Protein AF-A0A369L4H7-F1 (afdb_monomer_lite)

Foldseek 3Di:
DDPVVVVVVVVVVVVVVVVVVVVVPPPPPPPPPDDDDDDPDDPVQFPAFDADPVRDTQWTWGQDPNDIDTDGDDPDPPPPPDDDPDPPVVDPPDDPVNVVVVVVVVVVVVVVVVVVVVVVVVVVVVVVVVPPCVVVVD

pLDDT: mean 77.12, std 17.28, range [43.16, 96.81]

Secondary structure (DSSP, 8-state):
--HHHHHHHHHHHHHHHHHHHHHTT----TTSSPPP------GGGEEEEEE-TTS-EEEEEEEETTEEEEEEPP--S--TTS-------S--S--HHHHHHHHHHHHHHHHHHHHHHHHHHHHHHHHHHHT-GGGT--

Structure (mmCIF, N/CA/C/O backbone):
data_AF-A0A369L4H7-F1
#
_entry.id   AF-A0A369L4H7-F1
#
loop_
_atom_site.group_PDB
_atom_site.id
_atom_site.type_symbol
_atom_site.label_atom_id
_atom_site.label_alt_id
_atom_site.label_comp_id
_atom_site.label_asym_id
_atom_site.label_entity_id
_atom_site.label_seq_id
_atom_site.pdbx_PDB_ins_code
_atom_site.Cartn_x
_atom_site.Cartn_y
_atom_site.Cartn_z
_atom_site.occupancy
_atom_site.B_iso_or_equiv
_atom_site.auth_seq_id
_atom_site.auth_comp_id
_atom_site.auth_asym_id
_atom_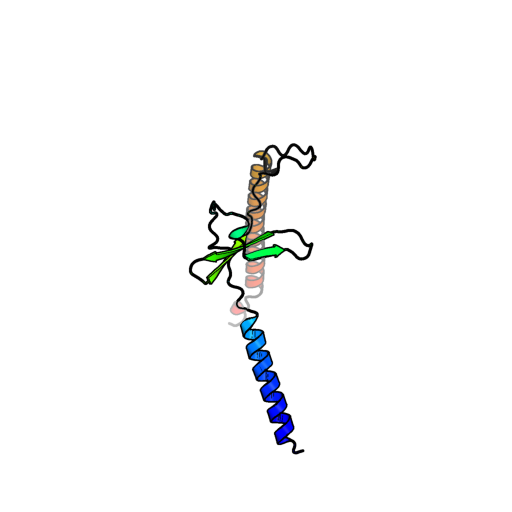site.auth_atom_id
_atom_site.pdbx_PDB_model_num
ATOM 1 N N . MET A 1 1 ? -37.873 -23.967 -42.109 1.00 53.59 1 MET A N 1
ATOM 2 C CA . MET A 1 1 ? -36.858 -23.912 -41.047 1.00 53.59 1 MET A CA 1
ATOM 3 C C . MET A 1 1 ? -37.640 -23.964 -39.758 1.00 53.59 1 MET A C 1
ATOM 5 O O . MET A 1 1 ? -38.554 -23.160 -39.612 1.00 53.59 1 MET A O 1
ATOM 9 N N . SER A 1 2 ? -37.451 -25.023 -38.981 1.00 61.47 2 SER A N 1
ATOM 10 C CA . SER A 1 2 ? -38.263 -25.303 -37.792 1.00 61.47 2 SER A CA 1
ATOM 11 C C . SER A 1 2 ? -37.691 -24.547 -36.598 1.00 61.47 2 SER A C 1
ATOM 13 O O . SER A 1 2 ? -36.475 -24.412 -36.511 1.00 61.47 2 SER A O 1
ATOM 15 N N . ASP A 1 3 ? -38.540 -24.107 -35.668 1.00 65.50 3 ASP A N 1
ATOM 16 C CA . ASP A 1 3 ? -38.125 -23.351 -34.471 1.00 65.50 3 ASP A CA 1
ATOM 17 C C . ASP A 1 3 ? -37.049 -24.085 -33.638 1.00 65.50 3 ASP A C 1
ATOM 19 O O . ASP A 1 3 ? -36.221 -23.454 -32.995 1.00 65.50 3 ASP A O 1
ATOM 23 N N . GLN A 1 4 ? -36.995 -25.417 -33.733 1.00 60.59 4 GLN A N 1
ATOM 24 C CA . GLN A 1 4 ? -35.967 -26.275 -33.132 1.00 60.59 4 GLN A CA 1
ATOM 25 C C . GLN A 1 4 ? -34.538 -25.963 -33.623 1.00 60.59 4 GLN A C 1
ATOM 27 O O . GLN A 1 4 ? -33.596 -25.983 -32.842 1.00 60.59 4 GLN A O 1
ATOM 32 N N . GLU A 1 5 ? -34.379 -25.651 -34.911 1.00 60.66 5 GLU A N 1
ATOM 33 C CA . GLU A 1 5 ? -33.074 -25.436 -35.556 1.00 60.66 5 GLU A CA 1
ATOM 34 C C . GLU A 1 5 ? -32.483 -24.064 -35.182 1.00 60.66 5 GLU A C 1
ATOM 36 O O . GLU A 1 5 ? -31.269 -23.885 -35.150 1.00 60.66 5 GLU A O 1
ATOM 41 N N . ALA A 1 6 ? -33.348 -23.094 -34.864 1.00 63.59 6 ALA A N 1
ATOM 42 C CA . ALA A 1 6 ? -32.937 -21.778 -34.381 1.00 63.59 6 ALA A CA 1
ATOM 43 C C . ALA A 1 6 ? -32.435 -21.839 -32.929 1.00 63.59 6 ALA A C 1
ATOM 45 O O . ALA A 1 6 ? -31.434 -21.210 -32.604 1.00 63.59 6 ALA A O 1
ATOM 46 N N . LEU A 1 7 ? -33.084 -22.648 -32.087 1.00 59.56 7 LEU A N 1
ATOM 47 C CA . LEU A 1 7 ? -32.709 -22.818 -30.681 1.00 59.56 7 LEU A CA 1
ATOM 48 C C . LEU A 1 7 ? -31.363 -23.544 -30.531 1.00 59.56 7 LEU A C 1
ATOM 50 O O . LEU A 1 7 ? -30.530 -23.132 -29.730 1.00 59.56 7 LEU A O 1
ATOM 54 N N . GLU A 1 8 ? -31.110 -24.568 -31.352 1.00 66.19 8 GLU A N 1
ATOM 55 C CA . GLU A 1 8 ? -29.824 -25.285 -31.365 1.00 66.19 8 GLU A CA 1
ATOM 56 C C . GLU A 1 8 ? -28.660 -24.406 -31.855 1.00 66.19 8 GLU A C 1
ATOM 58 O O . GLU A 1 8 ? -27.513 -24.610 -31.453 1.00 66.19 8 GLU A O 1
ATOM 63 N N . ALA A 1 9 ? -28.935 -23.421 -32.716 1.00 64.94 9 ALA A N 1
ATOM 64 C CA . ALA A 1 9 ? -27.935 -22.450 -33.146 1.00 64.94 9 ALA A CA 1
ATOM 65 C C . ALA A 1 9 ? -27.616 -21.434 -32.037 1.00 64.94 9 ALA A C 1
ATOM 67 O O . ALA A 1 9 ? -26.452 -21.092 -31.848 1.00 64.94 9 ALA 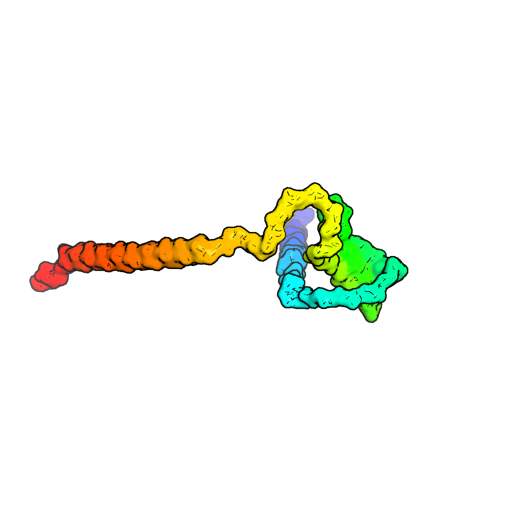A O 1
ATOM 68 N N . GLU A 1 10 ? -28.618 -20.979 -31.280 1.00 61.41 10 GLU A N 1
ATOM 69 C CA . GLU A 1 10 ? -28.412 -20.069 -30.145 1.00 61.41 10 GLU A CA 1
ATOM 70 C C . GLU A 1 10 ? -27.671 -20.744 -28.980 1.00 61.41 10 GLU A C 1
ATOM 72 O O . GLU A 1 10 ? -26.789 -20.127 -28.382 1.00 61.41 10 GLU A O 1
ATOM 77 N N . GLU A 1 11 ? -27.955 -22.020 -28.699 1.00 61.56 11 GLU A N 1
ATOM 78 C CA . GLU A 1 11 ? -27.263 -22.791 -27.656 1.00 61.56 11 GLU A CA 1
ATOM 79 C C . GLU A 1 11 ? -25.776 -22.990 -27.993 1.00 61.56 11 GLU A C 1
ATOM 81 O O . GLU A 1 11 ? -24.915 -22.715 -27.159 1.00 61.56 11 GLU A O 1
ATOM 86 N N . GLN A 1 12 ? -25.460 -23.328 -29.249 1.00 63.50 12 GLN A N 1
ATOM 87 C CA . GLN A 1 12 ? -24.073 -23.451 -29.721 1.00 63.50 12 GLN A CA 1
ATOM 88 C C . GLN A 1 12 ? -23.304 -22.125 -29.681 1.00 63.50 12 GLN A C 1
ATOM 90 O O . GLN A 1 12 ? -22.096 -22.117 -29.449 1.00 63.50 12 GLN A O 1
ATOM 95 N N . ILE A 1 13 ? -23.977 -20.994 -29.912 1.00 67.69 13 ILE A N 1
ATOM 96 C CA . ILE A 1 13 ? -23.352 -19.671 -29.790 1.00 67.69 13 ILE A CA 1
ATOM 97 C C . ILE A 1 13 ? -23.083 -19.361 -28.315 1.00 67.69 13 ILE A C 1
ATOM 99 O O . ILE A 1 13 ? -21.998 -18.892 -27.982 1.00 67.69 13 ILE A O 1
ATOM 103 N N . SER A 1 14 ? -24.034 -19.656 -27.426 1.00 60.66 14 SER A N 1
ATOM 104 C CA . SER A 1 14 ? -23.880 -19.399 -25.993 1.00 60.66 14 SER A CA 1
ATOM 105 C C . SER A 1 14 ? -22.795 -20.269 -25.347 1.00 60.66 14 SER A C 1
ATOM 107 O O . SER A 1 14 ? -22.082 -19.778 -24.476 1.00 60.66 14 SER A O 1
ATOM 109 N N . GLU A 1 15 ? -22.645 -21.526 -25.772 1.00 61.25 15 GLU A N 1
ATOM 110 C CA . GLU A 1 15 ? -21.587 -22.432 -25.300 1.00 61.25 15 GLU A CA 1
ATOM 111 C C . GLU A 1 15 ? -20.200 -21.960 -25.755 1.00 61.25 15 GLU A C 1
ATOM 113 O O . GLU A 1 15 ? -19.274 -21.879 -24.951 1.00 61.25 15 GLU A O 1
ATOM 118 N N . ARG A 1 16 ? -20.077 -21.526 -27.015 1.00 58.75 16 ARG A N 1
ATOM 119 C CA . ARG A 1 16 ? -18.814 -21.011 -27.563 1.00 58.75 16 ARG A CA 1
ATOM 120 C C . ARG A 1 16 ? -18.381 -19.697 -26.912 1.00 58.75 16 ARG A C 1
ATOM 122 O O . ARG A 1 16 ? -17.201 -19.505 -26.651 1.00 58.75 16 ARG A O 1
ATOM 129 N N . VAL A 1 17 ? -19.338 -18.814 -26.614 1.00 60.44 17 VAL A N 1
ATOM 130 C CA . VAL A 1 17 ? -19.084 -17.556 -25.891 1.00 60.44 17 VAL A CA 1
ATOM 131 C C . VAL A 1 17 ? -18.687 -17.824 -24.435 1.00 60.44 17 VAL A C 1
ATOM 133 O O . VAL A 1 17 ? -17.873 -17.089 -23.885 1.00 60.44 17 VAL A O 1
ATOM 136 N N . ALA A 1 18 ? -19.219 -18.880 -23.812 1.00 59.19 18 ALA A N 1
ATOM 137 C CA . ALA A 1 18 ? -18.830 -19.276 -22.462 1.00 59.19 18 ALA A CA 1
ATOM 138 C C . ALA A 1 18 ? -17.420 -19.898 -22.412 1.00 59.19 18 ALA A C 1
ATOM 140 O O . ALA A 1 18 ? -16.674 -19.591 -21.485 1.00 59.19 18 ALA A O 1
ATOM 141 N N . GLU A 1 19 ? -17.027 -20.707 -23.406 1.00 54.28 19 GLU A N 1
ATOM 142 C CA . GLU A 1 19 ? -15.646 -21.206 -23.525 1.00 54.28 19 GLU A CA 1
ATOM 143 C C . GLU A 1 19 ? -14.647 -20.068 -23.787 1.00 54.28 19 GLU A C 1
ATOM 145 O O . GLU A 1 19 ? -13.622 -19.989 -23.110 1.00 54.28 19 GLU A O 1
ATOM 150 N N . GLU A 1 20 ? -14.959 -19.142 -24.699 1.00 52.88 20 GLU A N 1
ATOM 151 C CA . GLU A 1 20 ? -14.083 -18.004 -25.021 1.00 52.88 20 GLU A CA 1
ATOM 152 C C . GLU A 1 20 ? -13.930 -17.042 -23.826 1.00 52.88 20 GLU A C 1
ATOM 154 O O . GLU A 1 20 ? -12.839 -16.546 -23.555 1.00 52.88 20 GLU A O 1
ATOM 159 N N . ALA A 1 21 ? -14.994 -16.851 -23.036 1.00 51.81 21 ALA A N 1
ATOM 160 C CA . ALA A 1 21 ? -14.936 -16.081 -21.793 1.00 51.81 21 ALA A CA 1
ATOM 161 C C . ALA A 1 21 ? -14.156 -16.797 -20.674 1.00 51.81 21 ALA A C 1
ATOM 163 O O . ALA A 1 21 ? -13.590 -16.127 -19.815 1.00 51.81 21 ALA A O 1
ATOM 164 N N . SER A 1 22 ? -14.101 -18.135 -20.681 1.00 50.25 22 SER A N 1
ATOM 165 C CA . SER A 1 22 ? -13.331 -18.912 -19.698 1.00 50.25 22 SER A CA 1
ATOM 166 C C . SER A 1 22 ? -11.826 -18.953 -19.982 1.00 50.25 22 SER A C 1
ATOM 168 O O . SER A 1 22 ? -11.049 -19.141 -19.055 1.00 50.25 22 SER A O 1
ATOM 170 N N . GLN A 1 23 ? -11.405 -18.726 -21.232 1.00 50.47 23 GLN A N 1
ATOM 171 C CA . GLN A 1 23 ? -9.986 -18.600 -21.601 1.00 50.47 23 GLN A CA 1
ATOM 172 C C . GLN A 1 23 ? -9.425 -17.186 -21.405 1.00 50.47 23 GLN A C 1
ATOM 174 O O . GLN A 1 23 ? -8.211 -17.012 -21.390 1.00 50.47 23 GLN A O 1
ATOM 179 N N . ALA A 1 24 ? -10.284 -16.177 -21.247 1.00 49.50 24 ALA A N 1
ATOM 180 C CA . ALA A 1 24 ? -9.859 -14.790 -21.064 1.00 49.50 24 ALA A CA 1
ATOM 181 C C . ALA A 1 24 ? -9.522 -14.421 -19.604 1.00 49.50 24 ALA A C 1
ATOM 183 O O . ALA A 1 24 ? -8.998 -13.335 -19.372 1.00 49.50 24 ALA A O 1
ATOM 184 N N . ASP A 1 25 ? -9.818 -15.297 -18.635 1.00 45.41 25 ASP A N 1
ATOM 185 C CA . ASP A 1 25 ? -9.638 -15.044 -17.191 1.00 45.41 25 ASP A CA 1
ATOM 186 C C . ASP A 1 25 ? -8.499 -15.870 -16.564 1.00 45.41 25 ASP A C 1
ATOM 188 O O . ASP A 1 25 ? -8.336 -15.908 -15.349 1.00 45.41 25 ASP A O 1
ATOM 192 N N . GLU A 1 26 ? -7.681 -16.523 -17.393 1.00 46.91 26 GLU A N 1
ATOM 193 C CA . GLU A 1 26 ? -6.450 -17.192 -16.965 1.00 46.91 26 GLU A CA 1
ATOM 194 C C . GLU A 1 26 ? -5.238 -16.497 -17.600 1.00 46.91 26 GLU A C 1
ATOM 196 O O . GLU A 1 26 ? -4.372 -17.116 -18.210 1.00 46.91 26 GLU A O 1
ATOM 201 N N . ALA A 1 27 ? -5.171 -15.168 -17.462 1.00 48.56 27 ALA A N 1
ATOM 202 C CA . ALA A 1 27 ? -3.861 -14.538 -17.401 1.00 48.56 27 ALA A CA 1
ATOM 203 C C . ALA A 1 27 ? -3.215 -15.087 -16.120 1.00 48.56 27 ALA A C 1
ATOM 205 O O . ALA A 1 27 ? -3.758 -14.839 -15.036 1.00 48.56 27 ALA A O 1
ATOM 206 N N . PRO A 1 28 ? -2.135 -15.888 -16.199 1.00 47.41 28 PRO A N 1
ATOM 207 C CA . PRO A 1 28 ? -1.444 -16.294 -14.990 1.00 47.41 28 PRO A CA 1
ATOM 208 C C . PRO A 1 28 ? -1.087 -15.012 -14.241 1.00 47.41 28 PRO A C 1
ATOM 210 O O . PRO A 1 28 ? -0.621 -14.048 -14.849 1.00 47.41 28 PRO A O 1
ATOM 213 N N . ALA A 1 29 ? -1.362 -14.975 -12.938 1.00 51.06 29 ALA A N 1
ATOM 214 C CA . ALA A 1 29 ? -0.839 -13.946 -12.053 1.00 51.06 29 ALA A CA 1
ATOM 215 C C . ALA A 1 29 ? 0.692 -14.096 -12.035 1.00 51.06 29 ALA A C 1
ATOM 217 O O . ALA A 1 29 ? 1.253 -14.752 -11.166 1.00 51.06 29 ALA A O 1
ATOM 218 N N . ALA A 1 30 ? 1.345 -13.585 -13.076 1.00 53.72 30 ALA A N 1
ATOM 219 C CA . ALA A 1 30 ? 2.746 -13.816 -13.389 1.00 53.72 30 ALA A CA 1
ATOM 220 C C . ALA A 1 30 ? 3.670 -12.821 -12.681 1.00 53.72 30 ALA A C 1
ATOM 222 O O . ALA A 1 30 ? 4.845 -12.772 -13.002 1.00 53.72 30 ALA A O 1
ATOM 223 N N . ASP A 1 31 ? 3.169 -12.030 -11.732 1.00 54.09 31 ASP A N 1
ATOM 224 C CA . ASP A 1 31 ? 3.982 -11.003 -11.074 1.00 54.09 31 ASP A CA 1
ATOM 225 C C . ASP A 1 31 ? 4.787 -11.540 -9.874 1.00 54.09 31 ASP A C 1
ATOM 227 O O . ASP A 1 31 ? 5.765 -10.913 -9.476 1.00 54.09 31 ASP A O 1
ATOM 231 N N . GLU A 1 32 ? 4.424 -12.689 -9.282 1.00 54.12 32 GLU A N 1
ATOM 232 C CA . GLU A 1 32 ? 5.078 -13.185 -8.052 1.00 54.12 32 GLU A CA 1
ATOM 233 C C . GLU A 1 32 ? 6.263 -14.150 -8.288 1.00 54.12 32 GLU A C 1
ATOM 235 O O . GLU A 1 32 ? 7.033 -14.378 -7.354 1.00 54.12 32 GLU A O 1
ATOM 240 N N . ASP A 1 33 ? 6.464 -14.655 -9.514 1.00 65.44 33 ASP A N 1
ATOM 241 C CA . ASP A 1 33 ? 7.485 -15.676 -9.838 1.00 65.44 33 ASP A CA 1
ATOM 242 C C . ASP A 1 33 ? 8.568 -15.205 -10.840 1.00 65.44 33 ASP A C 1
ATOM 244 O O . ASP A 1 33 ? 9.378 -16.011 -11.301 1.00 65.44 33 ASP A O 1
ATOM 248 N N . LEU A 1 34 ? 8.620 -13.915 -11.198 1.00 72.38 34 LEU A N 1
ATOM 249 C CA . LEU A 1 34 ? 9.645 -13.398 -12.118 1.00 72.38 34 LEU A CA 1
ATOM 250 C C . LEU A 1 34 ? 10.999 -13.258 -11.408 1.00 72.38 34 LEU A C 1
ATOM 252 O O . LEU A 1 34 ? 11.153 -12.481 -10.464 1.00 72.38 34 LEU A O 1
ATOM 256 N N . GLU A 1 35 ? 12.001 -13.994 -11.887 1.00 80.56 35 GLU A N 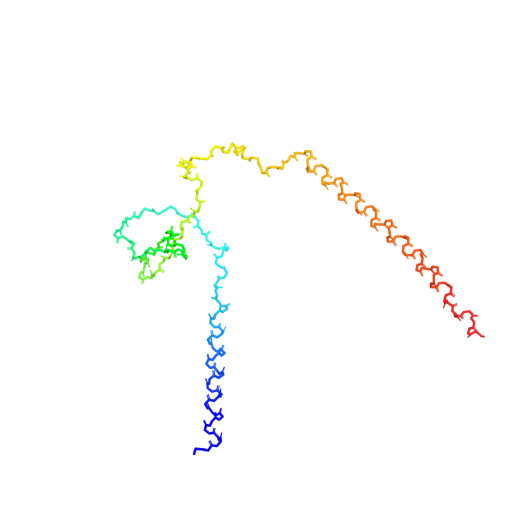1
ATOM 257 C CA . GLU A 1 35 ? 13.385 -13.897 -11.422 1.00 80.56 35 GLU A CA 1
ATOM 258 C C . GLU A 1 35 ? 14.199 -12.994 -12.354 1.00 80.56 35 GLU A C 1
ATOM 260 O O . GLU A 1 35 ? 14.220 -13.182 -13.571 1.00 80.56 35 GLU A O 1
ATOM 265 N N . VAL A 1 36 ? 14.907 -12.021 -11.776 1.00 83.88 36 VAL A N 1
ATOM 266 C CA . VAL A 1 36 ? 15.862 -11.200 -12.526 1.00 83.88 36 VAL A CA 1
ATOM 267 C C . VAL A 1 36 ? 17.112 -12.029 -12.791 1.00 83.88 36 VAL A C 1
ATOM 269 O O . VAL A 1 36 ? 17.825 -12.410 -11.861 1.00 83.88 36 VAL A O 1
ATOM 272 N N . VAL A 1 37 ? 17.385 -12.280 -14.066 1.00 84.00 37 VAL A N 1
ATOM 273 C CA . VAL A 1 37 ? 18.531 -13.060 -14.532 1.00 84.00 37 VAL A CA 1
ATOM 274 C C . VAL A 1 37 ? 19.356 -12.250 -15.528 1.00 84.00 37 VAL A C 1
ATOM 276 O O . VAL A 1 37 ? 18.816 -11.520 -16.356 1.00 84.00 37 VAL A O 1
ATOM 279 N N . GLU A 1 38 ? 20.679 -12.387 -15.461 1.00 84.62 38 GLU A N 1
ATOM 280 C CA . GLU A 1 38 ? 21.595 -11.846 -16.467 1.00 84.62 38 GLU A CA 1
ATOM 281 C C . GLU A 1 38 ? 21.850 -12.921 -17.528 1.00 84.62 38 GLU A C 1
ATOM 283 O O . GLU A 1 38 ? 22.352 -14.002 -17.213 1.00 84.62 38 GLU A O 1
ATOM 288 N N . LEU A 1 39 ? 21.501 -12.639 -18.786 1.00 84.06 39 LEU A N 1
ATOM 289 C CA . LEU A 1 39 ? 21.708 -13.563 -19.900 1.00 84.06 39 LEU A CA 1
ATOM 290 C C . LEU A 1 39 ? 22.833 -13.072 -20.815 1.00 84.06 39 LEU A C 1
ATOM 292 O O . LEU A 1 39 ? 22.853 -11.919 -21.243 1.00 84.06 39 LEU A O 1
ATOM 296 N N . GLU A 1 40 ? 23.734 -13.979 -21.187 1.00 84.50 40 GLU A N 1
ATOM 297 C CA . GLU A 1 40 ? 24.686 -13.762 -22.280 1.00 84.50 40 GLU A CA 1
ATOM 298 C C . GLU A 1 40 ? 24.012 -14.128 -23.614 1.00 84.50 40 GLU A C 1
ATOM 300 O O . GLU A 1 40 ? 24.122 -15.259 -24.083 1.00 84.50 40 GLU A O 1
ATOM 305 N N . LEU A 1 41 ? 23.286 -13.178 -24.207 1.00 86.81 41 LEU A N 1
ATOM 306 C CA . LEU A 1 41 ? 22.558 -13.352 -25.471 1.00 86.81 41 LEU A CA 1
ATOM 307 C C . LEU A 1 41 ? 23.181 -12.558 -26.623 1.00 86.81 41 LEU A C 1
ATOM 309 O O . LEU A 1 41 ? 23.753 -11.484 -26.429 1.00 86.81 41 LEU A O 1
ATOM 313 N N . SER A 1 42 ? 23.027 -13.076 -27.841 1.00 88.19 42 SER A N 1
ATOM 314 C CA . SER A 1 42 ? 23.329 -12.380 -29.093 1.00 88.19 42 SER A CA 1
ATOM 315 C C . SER A 1 42 ? 22.056 -12.106 -29.901 1.00 88.19 42 SER A C 1
ATOM 317 O O . SER A 1 42 ? 21.026 -12.742 -29.690 1.00 88.19 42 SER A O 1
ATOM 319 N N . ASP A 1 43 ? 22.114 -11.173 -30.858 1.00 86.19 43 ASP A N 1
ATOM 320 C CA . ASP A 1 43 ? 20.957 -10.837 -31.707 1.00 86.19 43 ASP A CA 1
ATOM 321 C C . ASP A 1 43 ? 20.435 -12.042 -32.515 1.00 86.19 43 ASP A C 1
ATOM 323 O O . ASP A 1 43 ? 19.255 -12.090 -32.853 1.00 86.19 43 ASP A O 1
ATOM 327 N N . ASP A 1 44 ? 21.297 -13.019 -32.818 1.00 91.94 44 ASP A N 1
ATOM 328 C CA . ASP A 1 44 ? 20.923 -14.247 -33.527 1.00 91.94 44 ASP A CA 1
ATOM 329 C C . ASP A 1 44 ? 20.094 -15.216 -32.657 1.00 91.94 44 ASP A C 1
ATOM 331 O O . ASP A 1 44 ? 19.402 -16.080 -33.198 1.00 91.94 44 ASP A O 1
ATOM 335 N N . ASP A 1 45 ? 20.142 -15.074 -31.327 1.00 90.81 45 ASP A N 1
ATOM 336 C CA . ASP A 1 45 ? 19.385 -15.905 -30.381 1.00 90.81 45 ASP A CA 1
ATOM 337 C C . ASP A 1 45 ? 17.936 -15.408 -30.197 1.00 90.81 45 ASP A C 1
ATOM 339 O O . ASP A 1 45 ? 17.067 -16.149 -29.728 1.00 90.81 45 ASP A O 1
ATOM 343 N N . ILE A 1 46 ? 17.657 -14.158 -30.586 1.00 93.62 46 ILE A N 1
ATOM 344 C CA . ILE A 1 46 ? 16.353 -13.513 -30.421 1.00 93.62 46 ILE A CA 1
ATOM 345 C C . ILE A 1 46 ? 15.428 -13.871 -31.587 1.00 93.62 46 ILE A C 1
ATOM 347 O O . ILE A 1 46 ? 15.688 -13.571 -32.752 1.00 93.62 46 ILE A O 1
ATOM 351 N N . VAL A 1 47 ? 14.276 -14.449 -31.258 1.00 94.81 47 VAL A N 1
ATOM 352 C CA . VAL A 1 47 ? 13.222 -14.802 -32.219 1.00 94.81 47 VAL A CA 1
ATOM 353 C C . VAL A 1 47 ? 12.367 -13.587 -32.564 1.00 94.81 47 VAL A C 1
ATOM 355 O O . VAL A 1 47 ? 12.037 -13.361 -33.731 1.00 94.81 47 VAL A O 1
ATOM 358 N N . ARG A 1 48 ? 11.975 -12.810 -31.548 1.00 94.06 48 ARG A N 1
ATOM 359 C CA . ARG A 1 48 ? 11.177 -11.585 -31.699 1.00 94.06 48 ARG A CA 1
ATOM 360 C C . ARG A 1 48 ? 11.389 -10.628 -30.529 1.00 94.06 48 ARG A C 1
ATOM 362 O O . ARG A 1 48 ? 11.676 -11.062 -29.419 1.00 94.06 48 ARG A O 1
ATOM 369 N N . TYR A 1 49 ? 11.185 -9.338 -30.783 1.00 94.25 49 TYR A N 1
ATOM 370 C CA . TYR A 1 49 ? 11.092 -8.318 -29.738 1.00 94.25 49 TYR A CA 1
ATOM 371 C C . TYR A 1 49 ? 9.637 -8.142 -29.300 1.00 94.25 49 TYR A C 1
ATOM 373 O O . TYR A 1 49 ? 8.723 -8.276 -30.118 1.00 94.25 49 TYR A O 1
ATOM 381 N N . LEU A 1 50 ? 9.444 -7.834 -28.020 1.00 94.62 50 LEU A N 1
ATOM 382 C CA . LEU A 1 50 ? 8.154 -7.479 -27.438 1.00 94.62 50 LEU A CA 1
ATOM 383 C C . LEU A 1 50 ? 8.050 -5.956 -27.370 1.00 94.62 50 LEU A C 1
ATOM 385 O O . LEU A 1 50 ? 8.972 -5.295 -26.889 1.00 94.62 50 LEU A O 1
ATOM 389 N N . GLU A 1 51 ? 6.942 -5.411 -27.865 1.00 95.56 51 GLU A N 1
ATOM 390 C CA . GLU A 1 51 ? 6.674 -3.973 -27.896 1.00 95.56 51 GLU A CA 1
ATOM 391 C C . GLU A 1 51 ? 5.368 -3.656 -27.155 1.00 95.56 51 GLU A C 1
ATOM 393 O O . GLU A 1 51 ? 4.416 -4.439 -27.214 1.00 95.56 51 GLU A O 1
ATOM 398 N N . ASP A 1 52 ? 5.329 -2.519 -26.459 1.00 93.19 52 ASP A N 1
ATOM 399 C CA . ASP A 1 52 ? 4.112 -1.991 -25.838 1.00 93.19 52 ASP A CA 1
ATOM 400 C C . ASP A 1 52 ? 3.182 -1.308 -26.867 1.00 93.19 52 ASP A C 1
ATOM 402 O O . ASP A 1 52 ? 3.450 -1.254 -28.071 1.00 93.19 52 ASP A O 1
ATOM 406 N N . ASP A 1 53 ? 2.058 -0.765 -26.401 1.00 93.69 53 ASP A N 1
ATOM 407 C CA . ASP A 1 53 ? 1.081 -0.061 -27.240 1.00 93.69 53 ASP A CA 1
ATOM 408 C C . ASP A 1 53 ? 1.607 1.263 -27.824 1.00 93.69 53 ASP A C 1
ATOM 410 O O . ASP A 1 53 ? 1.041 1.799 -28.785 1.00 93.69 53 ASP A O 1
ATOM 414 N N . GLN A 1 54 ? 2.701 1.781 -27.272 1.00 92.94 54 GLN A N 1
ATOM 415 C CA . GLN A 1 54 ? 3.400 2.970 -27.739 1.00 92.94 54 GLN A CA 1
ATOM 416 C C . GLN A 1 54 ? 4.530 2.629 -28.728 1.00 92.94 54 GLN A C 1
ATOM 418 O O . GLN A 1 54 ? 5.088 3.540 -29.347 1.00 92.94 54 GLN A O 1
ATOM 423 N N . GLY A 1 55 ? 4.825 1.340 -28.927 1.00 92.31 55 GLY A N 1
ATOM 424 C CA . GLY A 1 55 ? 5.907 0.840 -29.772 1.00 92.31 55 GLY A CA 1
ATOM 425 C C . GLY A 1 55 ? 7.283 0.859 -29.097 1.00 92.31 55 GLY A C 1
ATOM 426 O O . GLY A 1 55 ? 8.298 0.799 -29.793 1.00 92.31 55 GLY A O 1
ATOM 427 N N . ASN A 1 56 ? 7.348 0.979 -27.769 1.00 92.00 56 ASN A N 1
ATOM 428 C CA . ASN A 1 56 ? 8.592 0.839 -27.019 1.00 92.00 56 ASN A CA 1
ATOM 429 C C . ASN A 1 56 ? 8.912 -0.643 -26.830 1.00 92.00 56 ASN A C 1
ATOM 431 O O . ASN A 1 56 ? 8.027 -1.440 -26.530 1.00 92.00 56 ASN A O 1
ATOM 435 N N . ARG A 1 57 ? 10.187 -1.017 -26.963 1.00 92.19 57 ARG A N 1
ATOM 436 C CA . ARG A 1 57 ? 10.629 -2.396 -26.729 1.00 92.19 57 ARG A CA 1
ATOM 437 C C . ARG A 1 57 ? 10.726 -2.663 -25.236 1.00 92.19 57 ARG A C 1
ATOM 439 O O . ARG A 1 57 ? 11.555 -2.060 -24.566 1.00 92.19 57 ARG A O 1
ATOM 446 N N . ILE A 1 58 ? 9.917 -3.595 -24.759 1.00 93.94 58 ILE A N 1
ATOM 447 C CA . ILE A 1 58 ? 9.820 -3.965 -23.343 1.00 93.94 58 ILE A CA 1
ATOM 448 C C . ILE A 1 58 ? 10.436 -5.335 -23.048 1.00 93.94 58 ILE A C 1
ATOM 450 O O . ILE A 1 58 ? 10.526 -5.734 -21.895 1.00 93.94 58 ILE A O 1
ATOM 454 N N . GLY A 1 59 ? 10.871 -6.069 -24.075 1.00 93.19 59 GLY A N 1
ATOM 455 C CA . GLY A 1 59 ? 11.470 -7.386 -23.900 1.00 93.19 59 GLY A CA 1
ATOM 456 C C . GLY A 1 59 ? 11.777 -8.097 -25.211 1.00 93.19 59 GLY A C 1
ATOM 457 O O . GLY A 1 59 ? 11.742 -7.507 -26.298 1.00 93.19 59 GLY A O 1
ATOM 458 N N . PHE A 1 60 ? 12.065 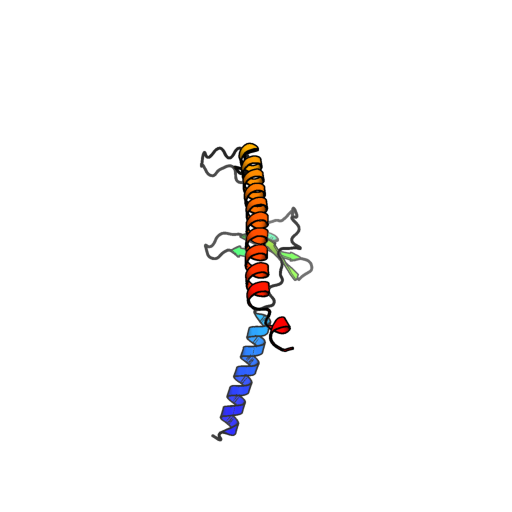-9.389 -25.112 1.00 94.25 60 PHE 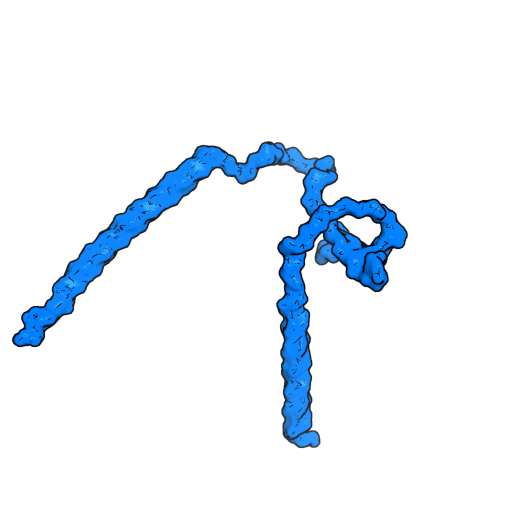A N 1
ATOM 459 C CA . PHE A 1 60 ? 12.376 -10.256 -26.243 1.00 94.25 60 PHE A CA 1
ATOM 460 C C . PHE A 1 60 ? 11.989 -11.714 -25.961 1.00 94.25 60 PHE A C 1
ATOM 462 O O . PHE A 1 60 ? 11.722 -12.099 -24.826 1.00 94.25 60 PHE A O 1
ATOM 469 N N . VAL A 1 61 ? 11.955 -12.528 -27.014 1.00 94.94 61 VAL A N 1
ATOM 470 C CA . VAL A 1 61 ? 11.638 -13.961 -26.954 1.00 94.94 61 VAL A CA 1
ATOM 471 C C . VAL A 1 61 ? 12.778 -14.764 -27.562 1.00 94.94 61 VAL A C 1
ATOM 473 O O . VAL A 1 61 ? 13.249 -14.424 -28.651 1.00 94.94 61 VAL A O 1
ATOM 476 N N . ILE A 1 62 ? 13.187 -15.838 -26.888 1.00 93.88 62 ILE A N 1
ATOM 477 C CA . ILE A 1 62 ? 14.202 -16.796 -27.352 1.00 93.88 62 ILE A CA 1
ATOM 478 C C . ILE A 1 62 ? 13.607 -18.202 -27.461 1.00 93.88 62 ILE A C 1
ATOM 480 O O . ILE A 1 62 ? 12.563 -18.489 -26.880 1.00 93.88 62 ILE A O 1
ATOM 484 N N . MET A 1 63 ? 14.280 -19.088 -28.199 1.00 92.06 63 MET A N 1
ATOM 485 C CA . MET A 1 63 ? 13.960 -20.519 -28.189 1.00 92.06 63 MET A CA 1
ATOM 486 C C . MET A 1 63 ? 14.828 -21.229 -27.148 1.00 92.06 63 MET A C 1
ATOM 488 O O . MET A 1 63 ? 16.004 -21.484 -27.413 1.00 92.06 63 MET A O 1
ATOM 492 N N . GLU A 1 64 ? 14.254 -21.603 -26.009 1.00 87.06 64 GLU A N 1
ATOM 493 C CA . GLU A 1 64 ? 14.923 -22.436 -25.005 1.00 87.06 64 GLU A CA 1
ATOM 494 C C . GLU A 1 64 ? 14.314 -23.841 -25.024 1.00 87.06 64 GLU A C 1
ATOM 496 O O . GLU A 1 64 ? 13.100 -24.008 -24.997 1.00 87.06 64 GLU A O 1
ATOM 501 N N . ASP A 1 65 ? 15.147 -24.873 -25.181 1.00 88.00 65 ASP A N 1
ATOM 502 C CA . ASP A 1 65 ? 14.715 -26.282 -25.241 1.00 88.00 65 ASP A CA 1
ATOM 503 C C . ASP A 1 65 ? 13.599 -26.607 -26.264 1.00 88.00 65 ASP A C 1
ATOM 505 O O . ASP A 1 65 ? 12.937 -27.645 -26.199 1.00 88.00 65 ASP A O 1
ATOM 509 N N . GLY A 1 66 ? 13.453 -25.766 -27.293 1.00 89.38 66 GLY A N 1
ATOM 510 C CA . GLY A 1 66 ? 12.429 -25.908 -28.331 1.00 89.38 66 GLY A CA 1
ATOM 511 C C . GLY A 1 66 ? 11.086 -25.260 -27.988 1.00 89.38 66 GLY A C 1
ATOM 512 O O . GLY A 1 66 ? 10.149 -25.392 -28.777 1.00 89.38 66 GLY A O 1
ATOM 513 N N . GLU A 1 67 ? 11.010 -24.542 -26.871 1.00 90.38 67 GLU A N 1
ATOM 514 C CA . GLU A 1 67 ? 9.868 -23.747 -26.429 1.00 90.38 67 GLU A CA 1
ATOM 515 C C . GLU A 1 67 ? 10.212 -22.245 -26.487 1.00 90.38 67 GLU A C 1
ATOM 517 O O . GLU A 1 67 ? 11.378 -21.855 -26.419 1.00 90.38 67 GLU A O 1
ATOM 522 N N . GLU A 1 68 ? 9.203 -21.393 -26.693 1.00 90.81 68 GLU A N 1
ATOM 523 C CA . GLU A 1 68 ? 9.385 -19.935 -26.681 1.00 90.81 68 GLU A CA 1
ATOM 524 C C . GLU A 1 68 ? 9.426 -19.447 -25.227 1.00 90.81 68 GLU A C 1
ATOM 526 O O . GLU A 1 68 ? 8.449 -19.614 -24.497 1.00 90.81 68 GLU A O 1
ATOM 531 N N . ALA A 1 69 ? 10.539 -18.835 -24.826 1.00 91.12 69 ALA A N 1
ATOM 532 C CA . ALA A 1 69 ? 10.708 -18.213 -23.517 1.00 91.12 69 ALA A CA 1
ATOM 533 C C . ALA A 1 69 ? 10.760 -16.688 -23.668 1.00 91.12 69 ALA A C 1
ATOM 535 O O . ALA A 1 69 ? 11.529 -16.160 -24.477 1.00 91.12 69 ALA A O 1
ATOM 536 N N . GLU A 1 70 ? 9.923 -15.983 -22.908 1.00 92.25 70 GLU A N 1
ATOM 537 C CA . GLU A 1 70 ? 9.780 -14.526 -22.968 1.00 92.25 70 GLU A CA 1
ATOM 538 C C . GLU A 1 70 ? 10.508 -13.864 -21.792 1.00 92.25 70 GLU A C 1
ATOM 540 O O . GLU A 1 70 ? 10.328 -14.257 -20.642 1.00 92.25 70 GLU A O 1
ATOM 545 N N . TYR A 1 71 ? 11.310 -12.840 -22.085 1.00 91.56 71 TYR A N 1
ATOM 546 C CA . TYR A 1 71 ? 12.071 -12.076 -21.099 1.00 91.56 71 TYR A CA 1
ATOM 547 C C . TYR A 1 71 ? 11.731 -10.597 -21.230 1.00 91.56 71 TYR A C 1
ATOM 549 O O . TYR A 1 71 ? 11.879 -10.003 -22.302 1.00 91.56 71 TYR A O 1
ATOM 557 N N . LEU A 1 72 ? 11.282 -10.001 -20.130 1.00 92.00 72 LEU A N 1
ATOM 558 C CA . LEU A 1 72 ? 11.010 -8.572 -20.040 1.00 92.00 72 LEU A CA 1
ATOM 559 C C . LEU A 1 72 ? 12.265 -7.849 -19.560 1.00 92.00 72 LEU A C 1
ATOM 561 O O . LEU A 1 72 ? 12.960 -8.320 -18.657 1.00 92.00 72 LEU A O 1
ATOM 565 N N . TYR A 1 73 ? 12.549 -6.695 -20.157 1.00 89.31 73 TYR A N 1
ATOM 566 C CA . TYR A 1 73 ? 13.528 -5.787 -19.587 1.00 89.31 73 TYR A CA 1
ATOM 567 C C . TYR A 1 73 ? 13.003 -5.321 -18.235 1.00 89.31 73 TYR A C 1
ATOM 569 O O . TYR A 1 73 ? 11.883 -4.824 -18.122 1.00 89.31 73 TYR A O 1
ATOM 577 N N . VAL A 1 74 ? 13.818 -5.489 -17.203 1.00 85.81 74 VAL A N 1
ATOM 578 C CA . VAL A 1 74 ? 13.571 -4.826 -15.931 1.00 85.81 74 VAL A CA 1
ATOM 579 C C . VAL A 1 74 ? 13.894 -3.353 -16.146 1.00 85.81 74 VAL A C 1
ATOM 581 O O . VAL A 1 74 ? 14.936 -3.042 -16.726 1.00 85.81 74 VAL A O 1
ATOM 584 N N . GLU A 1 75 ? 13.024 -2.453 -15.690 1.00 72.69 75 GLU A N 1
ATOM 585 C CA . GLU A 1 75 ? 13.374 -1.041 -15.518 1.00 72.69 75 GLU A CA 1
ATOM 586 C C . GLU A 1 75 ? 14.478 -0.964 -14.451 1.00 72.69 75 GLU A C 1
ATOM 588 O O . GLU A 1 75 ? 14.226 -0.810 -13.259 1.00 72.69 75 GLU A O 1
ATOM 593 N N . GLY A 1 76 ? 15.717 -1.212 -14.871 1.00 54.47 76 GLY A N 1
ATOM 594 C CA . GLY A 1 76 ? 16.907 -0.970 -14.078 1.00 54.47 76 GLY A CA 1
ATOM 595 C C . GLY A 1 76 ? 17.217 0.518 -14.113 1.00 54.47 76 GLY A C 1
ATOM 596 O O . GLY A 1 76 ? 17.120 1.147 -15.165 1.00 54.47 76 GLY A O 1
ATOM 597 N N . ASP A 1 77 ? 17.618 1.069 -12.971 1.00 52.28 77 ASP A N 1
ATOM 598 C CA . ASP A 1 77 ? 18.129 2.436 -12.798 1.00 52.28 77 ASP A CA 1
ATOM 599 C C . ASP A 1 77 ? 19.467 2.678 -13.552 1.00 52.28 77 ASP A C 1
ATOM 601 O O . ASP A 1 77 ? 20.401 3.262 -13.008 1.00 52.28 77 ASP A O 1
ATOM 605 N N . GLU A 1 78 ? 19.619 2.197 -14.789 1.00 55.78 78 GLU A N 1
ATOM 606 C CA . GLU A 1 78 ? 20.861 2.269 -15.574 1.00 55.78 78 GLU A CA 1
ATOM 607 C C . GLU A 1 78 ? 20.746 3.128 -16.844 1.00 55.78 78 GLU A C 1
ATOM 609 O O . GLU A 1 78 ? 21.600 3.048 -17.722 1.00 55.78 78 GLU A O 1
ATOM 614 N N . ASP A 1 79 ? 19.773 4.043 -16.889 1.00 45.88 79 ASP A N 1
ATOM 615 C CA . ASP A 1 79 ? 19.791 5.205 -17.788 1.00 45.88 79 ASP A CA 1
ATOM 616 C C . ASP A 1 79 ? 19.898 6.520 -16.988 1.00 45.88 79 ASP A C 1
ATOM 618 O O . ASP A 1 79 ? 19.045 7.413 -17.034 1.00 45.88 79 ASP A O 1
ATOM 622 N N . GLU A 1 80 ? 21.025 6.686 -16.288 1.00 52.62 80 GLU A N 1
ATOM 623 C CA . GLU A 1 80 ? 21.616 8.009 -16.063 1.00 52.62 80 GLU A CA 1
ATOM 624 C C . GLU A 1 80 ? 22.068 8.601 -17.416 1.00 52.62 80 GLU A C 1
ATOM 626 O O . GLU A 1 80 ? 23.257 8.608 -17.702 1.00 52.62 80 GLU A O 1
ATOM 631 N N . ASP A 1 81 ? 21.157 9.083 -18.274 1.00 50.41 81 ASP A N 1
ATOM 632 C CA . ASP A 1 81 ? 21.487 10.108 -19.294 1.00 50.41 81 ASP A CA 1
ATOM 633 C C . ASP A 1 81 ? 20.262 10.698 -20.034 1.00 50.41 81 ASP A C 1
ATOM 635 O O . ASP A 1 81 ? 20.295 11.018 -21.225 1.00 50.41 81 ASP A O 1
ATOM 639 N N . ALA A 1 82 ? 19.167 10.954 -19.313 1.00 47.38 82 ALA A N 1
ATOM 640 C CA . ALA A 1 82 ? 18.076 11.811 -19.790 1.00 47.38 82 ALA A CA 1
ATOM 641 C C . ALA A 1 82 ? 17.904 13.064 -18.916 1.00 47.38 82 ALA A C 1
ATOM 643 O O . ALA A 1 82 ? 16.854 13.297 -18.333 1.00 47.38 82 ALA A O 1
ATOM 644 N N . GLY A 1 83 ? 18.949 13.897 -18.851 1.00 46.91 83 GLY A N 1
ATOM 645 C CA . GLY A 1 83 ? 18.853 15.368 -18.839 1.00 46.91 83 GLY A CA 1
ATOM 646 C C . GLY A 1 83 ? 17.735 16.051 -18.033 1.00 46.91 83 GLY A C 1
ATOM 647 O O . GLY A 1 83 ? 17.169 17.037 -18.510 1.00 46.91 83 GLY A O 1
ATOM 648 N N . GLY A 1 84 ? 17.440 15.583 -16.823 1.00 43.16 84 GLY A N 1
ATOM 649 C CA . GLY A 1 84 ? 16.507 16.206 -15.894 1.00 43.16 84 GLY A CA 1
ATOM 650 C C . GLY A 1 84 ? 17.164 16.343 -14.533 1.00 43.16 84 GLY A C 1
ATOM 651 O O . GLY A 1 84 ? 17.134 15.418 -13.736 1.00 43.16 84 GLY A O 1
ATOM 652 N N . GLU A 1 85 ? 17.764 17.501 -14.263 1.00 52.38 85 GLU A N 1
ATOM 653 C CA . GLU A 1 85 ? 18.213 17.880 -12.923 1.00 52.38 85 GLU A CA 1
ATOM 654 C C . GLU A 1 85 ? 16.985 18.034 -12.008 1.00 52.38 85 GLU A C 1
ATOM 656 O O . GLU A 1 85 ? 16.447 19.122 -11.810 1.00 52.38 85 GLU A O 1
ATOM 661 N N . VAL A 1 86 ? 16.518 16.919 -11.458 1.00 56.38 86 VAL A N 1
ATOM 662 C CA . VAL A 1 86 ? 15.874 16.873 -10.152 1.00 56.38 86 VAL A CA 1
ATOM 663 C C . VAL A 1 86 ? 16.784 16.018 -9.296 1.00 56.38 86 VAL A C 1
ATOM 665 O O . VAL A 1 86 ? 16.934 14.826 -9.524 1.00 56.38 86 VAL A O 1
ATOM 668 N N . ALA A 1 87 ? 17.474 16.663 -8.362 1.00 55.59 87 ALA A N 1
ATOM 669 C CA . ALA A 1 87 ? 18.210 15.972 -7.322 1.00 55.59 87 ALA A CA 1
ATOM 670 C C . ALA A 1 87 ? 17.207 15.161 -6.487 1.00 55.59 87 ALA A C 1
ATOM 672 O O . ALA A 1 87 ? 16.633 15.687 -5.535 1.00 55.59 87 ALA A O 1
ATOM 673 N N . ASP A 1 88 ? 16.956 13.919 -6.892 1.00 59.38 88 ASP A N 1
ATOM 674 C CA . ASP A 1 88 ? 16.333 12.916 -6.046 1.00 59.38 88 ASP A CA 1
ATOM 675 C C . ASP A 1 88 ? 17.450 12.342 -5.175 1.00 59.38 88 ASP A C 1
ATOM 677 O O . ASP A 1 88 ? 18.351 11.646 -5.634 1.00 59.38 88 ASP A O 1
ATOM 681 N N . ASP A 1 89 ? 17.473 12.744 -3.910 1.00 61.69 89 ASP A N 1
ATOM 682 C CA . ASP A 1 89 ? 18.501 12.368 -2.938 1.00 61.69 89 ASP A CA 1
ATOM 683 C C . ASP A 1 89 ? 18.296 10.945 -2.382 1.00 61.69 89 ASP A C 1
ATOM 685 O O . ASP A 1 89 ? 18.782 10.622 -1.294 1.00 61.69 89 ASP A O 1
ATOM 689 N N . GLY A 1 90 ? 17.546 10.099 -3.100 1.00 61.75 90 GLY A N 1
ATOM 690 C CA . GLY A 1 90 ? 17.112 8.779 -2.650 1.00 61.75 90 GLY A CA 1
ATOM 691 C C . GLY A 1 90 ? 16.236 8.824 -1.394 1.00 61.75 90 GLY A C 1
ATOM 692 O O . GLY A 1 90 ? 15.982 7.785 -0.776 1.00 61.75 90 GLY A O 1
ATOM 693 N N . SER A 1 91 ? 15.788 10.009 -0.959 1.00 66.94 91 SER A N 1
ATOM 694 C CA . SER A 1 91 ? 14.815 10.131 0.114 1.00 66.94 91 SER A CA 1
ATOM 695 C C . SER A 1 91 ? 13.419 10.106 -0.498 1.00 66.94 91 SER A C 1
ATOM 697 O O . SER A 1 91 ? 13.061 10.938 -1.322 1.00 66.94 91 SER A O 1
ATOM 699 N N . LEU A 1 92 ? 12.588 9.157 -0.060 1.00 76.12 92 LEU A N 1
ATOM 700 C CA . LEU A 1 92 ? 11.200 8.980 -0.521 1.00 76.12 92 LEU A CA 1
ATOM 701 C C . LEU A 1 92 ? 10.265 10.162 -0.153 1.00 76.12 92 LEU A C 1
ATOM 703 O O . LEU A 1 92 ? 9.063 9.980 0.022 1.00 76.12 92 LEU A O 1
ATOM 707 N N . GLY A 1 93 ? 10.795 11.362 0.104 1.00 74.06 93 GLY A N 1
ATOM 708 C CA . GLY A 1 93 ? 10.062 12.500 0.661 1.00 74.06 93 GLY A CA 1
ATOM 709 C C . GLY A 1 93 ? 9.563 12.271 2.095 1.00 74.06 93 GLY A C 1
ATOM 710 O O . GLY A 1 93 ? 8.864 13.116 2.658 1.00 74.06 93 GLY A O 1
ATOM 711 N N . ILE A 1 94 ? 9.916 11.140 2.717 1.00 79.81 94 ILE A N 1
ATOM 712 C CA . ILE A 1 94 ? 9.488 10.764 4.065 1.00 79.81 94 ILE A CA 1
ATOM 713 C C . ILE A 1 94 ? 10.501 11.306 5.071 1.00 79.81 94 ILE A C 1
ATOM 715 O O . ILE A 1 94 ? 11.579 10.749 5.281 1.00 79.81 94 ILE A O 1
ATOM 719 N N . THR A 1 95 ? 10.136 12.398 5.739 1.00 87.06 95 THR A N 1
ATOM 720 C CA . THR A 1 95 ? 10.942 12.952 6.830 1.00 87.06 95 THR A CA 1
ATOM 721 C C . THR A 1 95 ? 10.628 12.248 8.150 1.00 87.06 95 THR A C 1
ATOM 723 O O . THR A 1 95 ? 9.489 11.859 8.423 1.00 87.06 95 THR A O 1
ATOM 726 N N . ARG A 1 96 ? 11.632 12.119 9.026 1.00 84.25 96 ARG A N 1
ATOM 727 C CA . ARG A 1 96 ? 11.452 11.583 10.389 1.00 84.25 96 ARG A CA 1
ATOM 728 C C . ARG A 1 96 ? 10.381 12.346 11.176 1.00 84.25 96 ARG A C 1
ATOM 730 O O . ARG A 1 96 ? 9.646 11.736 11.952 1.00 84.25 96 ARG A O 1
ATOM 737 N N . ASP A 1 97 ? 10.302 13.655 10.961 1.00 86.88 97 ASP A N 1
ATOM 738 C CA . ASP A 1 97 ? 9.313 14.526 11.593 1.00 86.88 97 ASP A CA 1
ATOM 739 C C . ASP A 1 97 ? 7.907 14.265 11.032 1.00 86.88 97 ASP A C 1
ATOM 741 O O . ASP A 1 97 ? 6.956 14.162 11.803 1.00 86.88 97 ASP A O 1
ATOM 745 N N . GLY A 1 98 ? 7.776 14.039 9.719 1.00 88.81 98 GLY A N 1
ATOM 746 C CA . GLY A 1 98 ? 6.511 13.653 9.087 1.00 88.81 98 GLY A CA 1
ATOM 747 C C . GLY A 1 98 ? 5.960 12.321 9.606 1.00 88.81 98 GLY A C 1
ATOM 748 O O . GLY A 1 98 ? 4.764 12.208 9.865 1.00 88.81 98 GLY A O 1
ATOM 749 N N . VAL A 1 99 ? 6.827 11.330 9.845 1.00 90.81 99 VAL A N 1
ATOM 750 C CA . VAL A 1 99 ? 6.424 10.035 10.429 1.00 90.81 99 VAL A CA 1
ATOM 751 C C . VAL A 1 99 ? 5.953 10.192 11.877 1.00 90.81 99 VAL A C 1
ATOM 753 O O . VAL A 1 99 ? 4.958 9.580 12.274 1.00 90.81 99 VAL A O 1
ATOM 756 N N . GLN A 1 100 ? 6.644 11.012 12.676 1.00 93.50 100 GLN A N 1
ATOM 757 C CA . GLN A 1 100 ? 6.228 11.287 14.055 1.00 93.50 100 GLN A CA 1
ATOM 758 C C . GLN A 1 100 ? 4.881 12.002 14.091 1.00 93.50 100 GLN A C 1
ATOM 760 O O . GLN A 1 100 ? 3.985 11.553 14.800 1.00 93.50 100 GLN A O 1
ATOM 765 N N . GLN A 1 101 ? 4.703 13.033 13.263 1.00 91.81 101 GLN A N 1
ATOM 766 C CA . GLN A 1 101 ? 3.439 13.753 13.168 1.00 91.81 101 GLN A CA 1
ATOM 767 C C . GLN A 1 101 ? 2.291 12.825 12.747 1.00 91.81 101 GLN A C 1
ATOM 769 O O . GLN A 1 101 ? 1.261 12.795 13.413 1.00 91.81 101 GLN A O 1
ATOM 774 N N . ALA A 1 102 ? 2.484 12.004 11.710 1.00 92.88 102 ALA A N 1
ATOM 775 C CA . ALA A 1 102 ? 1.470 11.042 11.277 1.00 92.88 102 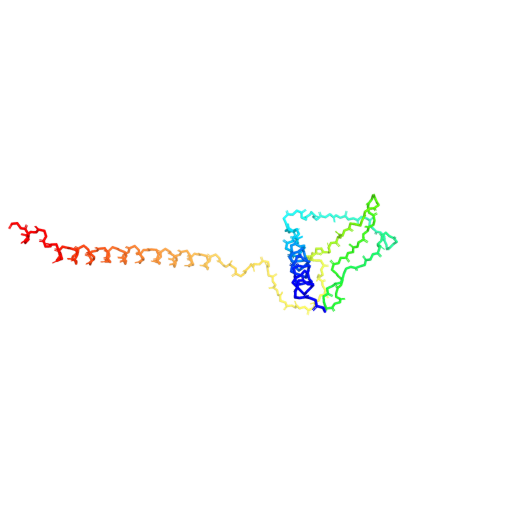ALA A CA 1
ATOM 776 C C . ALA A 1 102 ? 1.108 10.033 12.385 1.00 92.88 102 ALA A C 1
ATOM 778 O O . ALA A 1 102 ? -0.054 9.656 12.545 1.00 92.88 102 ALA A O 1
ATOM 779 N N . THR A 1 103 ? 2.094 9.613 13.181 1.00 92.62 103 THR A N 1
ATOM 780 C CA . THR A 1 103 ? 1.877 8.714 14.324 1.00 92.62 103 THR A CA 1
ATOM 781 C C . THR A 1 103 ? 1.072 9.394 15.433 1.00 92.62 103 THR A C 1
ATOM 783 O O . THR A 1 103 ? 0.141 8.795 15.982 1.00 92.62 103 THR A O 1
ATOM 786 N N . ASP A 1 104 ? 1.405 10.642 15.759 1.00 95.38 104 ASP A N 1
ATOM 787 C CA . ASP A 1 104 ? 0.701 11.428 16.771 1.00 95.38 104 ASP A CA 1
ATOM 788 C C . ASP A 1 104 ? -0.747 11.719 16.353 1.00 95.38 104 ASP A C 1
ATOM 790 O O . ASP A 1 104 ? -1.667 11.537 17.159 1.00 95.38 104 ASP A O 1
ATOM 794 N N . ASP A 1 105 ? -0.960 12.067 15.082 1.00 94.12 105 ASP A N 1
ATOM 795 C CA . ASP A 1 105 ? -2.280 12.301 14.494 1.00 94.12 105 ASP A CA 1
ATOM 796 C C . ASP A 1 105 ? -3.152 11.036 14.570 1.00 94.12 105 ASP A C 1
ATOM 798 O O . ASP A 1 105 ? -4.297 11.085 15.031 1.00 94.12 105 ASP A O 1
ATOM 802 N N . MET A 1 106 ? -2.603 9.867 14.215 1.00 95.31 106 MET A N 1
ATOM 803 C CA . MET A 1 106 ? -3.321 8.592 14.342 1.00 95.31 106 MET A CA 1
ATOM 804 C C . MET A 1 106 ? -3.695 8.271 15.796 1.00 95.31 106 MET A C 1
ATOM 806 O O . MET A 1 106 ? -4.808 7.814 16.074 1.00 95.31 106 MET A O 1
ATOM 810 N N . ASN A 1 107 ? -2.795 8.527 16.746 1.00 94.56 107 ASN A N 1
ATOM 811 C CA . ASN A 1 107 ? -3.057 8.301 18.167 1.00 94.56 107 ASN A CA 1
ATOM 812 C C . ASN A 1 107 ? -4.146 9.245 18.710 1.00 94.56 107 ASN A C 1
ATOM 814 O O . ASN A 1 107 ? -4.947 8.848 19.562 1.00 94.56 107 ASN A O 1
ATOM 818 N N . ALA A 1 108 ? -4.201 10.485 18.218 1.00 96.25 108 ALA A N 1
ATOM 819 C CA . ALA A 1 108 ? -5.263 11.428 18.551 1.00 96.25 108 ALA A CA 1
ATOM 820 C C . ALA A 1 108 ? -6.628 10.933 18.046 1.00 96.25 108 ALA A C 1
ATOM 822 O O . ALA A 1 108 ? -7.567 10.839 18.837 1.00 96.25 108 ALA A O 1
ATOM 823 N N . ILE A 1 109 ? -6.712 10.509 16.779 1.00 96.06 109 ILE A N 1
ATOM 824 C CA . ILE A 1 109 ? -7.941 9.952 16.187 1.00 96.06 109 ILE A CA 1
ATOM 825 C C . ILE A 1 109 ? -8.425 8.728 16.969 1.00 96.06 109 ILE A C 1
ATOM 827 O O . ILE A 1 109 ? -9.614 8.609 17.266 1.00 96.06 109 ILE A O 1
ATOM 831 N N . PHE A 1 110 ? -7.514 7.828 17.350 1.00 94.75 110 PHE A N 1
ATOM 832 C CA . PHE A 1 110 ? -7.862 6.654 18.149 1.00 94.75 110 PHE A CA 1
ATOM 833 C C . PHE A 1 110 ? -8.494 7.041 19.493 1.00 94.75 110 PHE A C 1
ATOM 835 O O . PHE A 1 110 ? -9.553 6.525 19.859 1.00 94.75 110 PHE A O 1
ATOM 842 N N . LYS A 1 111 ? -7.873 7.970 20.229 1.00 96.81 111 LYS A N 1
ATOM 843 C CA . LYS A 1 111 ? -8.387 8.439 21.526 1.00 96.81 111 LYS A CA 1
ATOM 844 C C . LYS A 1 111 ? -9.747 9.117 21.388 1.00 96.81 111 LYS A C 1
ATOM 846 O O . LYS A 1 111 ? -10.637 8.858 22.202 1.00 96.81 111 LYS A O 1
ATOM 851 N N . ASP A 1 112 ? -9.920 9.929 20.353 1.00 96.31 112 ASP A N 1
ATOM 852 C CA . ASP A 1 112 ? -11.190 10.589 20.063 1.00 96.31 112 ASP A CA 1
ATOM 853 C C . ASP A 1 112 ? -12.282 9.575 19.701 1.00 96.31 112 ASP A C 1
ATOM 855 O O . ASP A 1 112 ? -13.400 9.668 20.210 1.00 96.31 112 ASP A O 1
ATOM 859 N N . GLY A 1 113 ? -11.953 8.543 18.919 1.00 94.38 113 GLY A N 1
ATOM 860 C CA . GLY A 1 113 ? -12.866 7.445 18.600 1.00 94.38 113 GLY A CA 1
ATOM 861 C C . GLY A 1 113 ? -13.308 6.661 19.839 1.00 94.38 113 GLY A C 1
ATOM 862 O O . GLY A 1 113 ? -14.497 6.390 20.014 1.00 94.38 113 GLY A O 1
ATOM 863 N N . VAL A 1 114 ? -12.378 6.354 20.751 1.00 95.44 114 VAL A N 1
ATOM 864 C CA . VAL A 1 114 ? -12.696 5.700 22.033 1.00 95.44 114 VAL A CA 1
ATOM 865 C C . VAL A 1 114 ? -13.642 6.562 22.870 1.00 95.44 114 VAL A C 1
ATOM 867 O O . VAL A 1 114 ? -14.611 6.049 23.436 1.00 95.44 114 VAL A O 1
ATOM 870 N N . LYS A 1 115 ? -13.399 7.875 22.931 1.00 95.75 115 LYS A N 1
ATOM 871 C CA . LYS A 1 115 ? -14.266 8.813 23.650 1.00 95.75 115 LYS A CA 1
ATOM 872 C C . LYS A 1 115 ? -15.662 8.876 23.029 1.00 95.75 115 LYS A C 1
ATOM 874 O O . LYS A 1 115 ? -16.648 8.757 23.752 1.00 95.75 115 LYS A O 1
ATOM 879 N N . MET A 1 116 ? -15.749 8.985 21.705 1.00 93.81 116 MET A N 1
ATOM 880 C CA . MET A 1 116 ? -17.019 8.994 20.978 1.00 93.81 116 MET A CA 1
ATOM 881 C C . MET A 1 116 ? -17.825 7.714 21.234 1.00 93.81 116 MET A C 1
ATOM 883 O O . MET A 1 116 ? -19.023 7.781 21.502 1.00 93.81 116 MET A O 1
ATOM 887 N N . ALA A 1 117 ? -17.176 6.547 21.213 1.00 93.50 117 ALA A N 1
ATOM 888 C CA . ALA A 1 117 ? -17.831 5.274 21.506 1.00 93.50 117 ALA A CA 1
ATOM 889 C C . ALA A 1 117 ? -18.358 5.207 22.950 1.00 93.50 117 ALA A C 1
ATOM 891 O O . ALA A 1 117 ? -19.456 4.697 23.185 1.00 93.50 117 ALA A O 1
ATOM 892 N N . ALA A 1 118 ? -17.605 5.740 23.916 1.00 94.94 118 ALA A N 1
ATOM 893 C CA . ALA A 1 118 ? -18.038 5.811 25.309 1.00 94.94 118 ALA A CA 1
ATOM 894 C C . ALA A 1 118 ? -19.260 6.730 25.486 1.00 94.94 118 ALA A C 1
ATOM 896 O O . ALA A 1 118 ? -20.217 6.350 26.162 1.00 94.94 118 ALA A O 1
ATOM 897 N N . GLU A 1 119 ? -19.259 7.903 24.846 1.00 94.62 119 GLU A N 1
ATOM 898 C CA . GLU A 1 119 ? -20.392 8.836 24.857 1.00 94.62 119 GLU A CA 1
ATOM 899 C C . GLU A 1 119 ? -21.635 8.222 24.199 1.00 94.62 119 GLU A C 1
ATOM 901 O O . GLU A 1 119 ? -22.724 8.255 24.777 1.00 94.62 119 GLU A O 1
ATOM 906 N N . PHE A 1 120 ? -21.468 7.583 23.037 1.00 94.81 120 PHE A N 1
ATOM 907 C CA . PHE A 1 120 ? -22.548 6.885 22.343 1.00 94.81 120 PHE A CA 1
ATOM 908 C C . PHE A 1 120 ? -23.142 5.759 23.195 1.00 94.81 120 PHE A C 1
ATOM 910 O O . PHE A 1 120 ? -24.362 5.642 23.302 1.00 94.81 120 PHE A O 1
ATOM 917 N N . LYS A 1 121 ? -22.294 4.952 23.846 1.00 94.69 121 LYS A N 1
ATOM 918 C CA . LYS A 1 121 ? -22.744 3.893 24.754 1.00 94.69 121 LYS A CA 1
ATOM 919 C C . LYS A 1 121 ? -23.534 4.455 25.936 1.00 94.69 121 LYS A C 1
ATOM 921 O O . LYS A 1 121 ? -24.559 3.878 26.282 1.00 94.69 121 LYS A O 1
ATOM 926 N N . GLY A 1 122 ? -23.079 5.557 26.533 1.00 91.81 122 GLY A N 1
ATOM 927 C CA . GLY A 1 122 ? -23.797 6.222 27.622 1.00 91.81 122 GLY A CA 1
ATOM 928 C C . GLY A 1 122 ? -25.194 6.665 27.190 1.00 91.81 122 GLY A C 1
ATOM 929 O O . GLY A 1 122 ? -26.182 6.262 27.797 1.00 91.81 122 GLY A O 1
ATOM 930 N N . ALA A 1 123 ? -25.284 7.391 26.072 1.00 93.69 123 ALA A N 1
ATOM 931 C CA . ALA A 1 123 ? -26.566 7.815 25.511 1.00 93.69 123 ALA A CA 1
ATOM 932 C C . ALA A 1 123 ? -27.476 6.623 25.152 1.00 93.69 123 ALA A C 1
ATOM 934 O O . ALA A 1 123 ? -28.687 6.671 25.366 1.00 93.69 123 ALA A O 1
ATOM 935 N N . PHE A 1 124 ? -26.904 5.536 24.628 1.00 91.75 124 PHE A N 1
ATOM 936 C CA . PHE A 1 124 ? -27.640 4.313 24.317 1.00 91.75 124 PHE A CA 1
ATOM 937 C C . PHE A 1 124 ? -28.192 3.622 25.572 1.00 91.75 124 PHE A C 1
ATOM 939 O O . PHE A 1 124 ? -29.358 3.227 25.585 1.00 91.75 124 PHE A O 1
ATOM 946 N N . ASP A 1 125 ? -27.381 3.486 26.625 1.00 91.56 125 ASP A N 1
ATOM 947 C CA . ASP A 1 125 ? -27.802 2.884 27.894 1.00 91.56 125 ASP A CA 1
ATOM 948 C C . ASP A 1 125 ? -28.902 3.733 28.568 1.00 91.56 125 ASP A C 1
ATOM 950 O O . ASP A 1 125 ? -29.875 3.171 29.078 1.00 91.56 125 ASP A O 1
ATOM 954 N N . ASP A 1 126 ? -28.825 5.067 28.482 1.00 91.25 126 ASP A N 1
ATOM 955 C CA . ASP A 1 126 ? -29.862 5.986 28.975 1.00 91.25 126 ASP A CA 1
ATOM 956 C C . ASP A 1 126 ? -31.193 5.808 28.231 1.00 91.25 126 ASP A C 1
ATOM 958 O O . ASP A 1 126 ? -32.251 5.678 28.853 1.00 91.25 126 ASP A O 1
ATOM 962 N N . ILE A 1 127 ? -31.154 5.741 26.895 1.00 90.12 127 ILE A N 1
ATOM 963 C CA . ILE A 1 127 ? -32.343 5.489 26.067 1.00 90.12 127 ILE A CA 1
ATOM 964 C C . ILE A 1 127 ? -32.933 4.116 26.390 1.00 90.12 127 ILE A C 1
ATOM 966 O O . ILE A 1 127 ? -34.144 3.983 26.565 1.00 90.12 127 ILE A O 1
ATOM 970 N N . LYS A 1 128 ? -32.087 3.089 26.495 1.00 89.38 128 LYS A N 1
ATOM 971 C CA . LYS A 1 128 ? -32.521 1.732 26.825 1.00 89.38 128 LYS A CA 1
ATOM 972 C C . LYS A 1 128 ? -33.204 1.681 28.190 1.00 89.38 128 LYS A C 1
ATOM 974 O O . LYS A 1 128 ? -34.237 1.035 28.313 1.00 89.38 128 LYS A O 1
ATOM 979 N N . SER A 1 129 ? -32.653 2.373 29.186 1.00 84.75 129 SER A N 1
ATOM 980 C CA . SER A 1 129 ? -33.252 2.504 30.517 1.00 84.75 129 SER A CA 1
ATOM 981 C C . SER A 1 129 ? -34.607 3.220 30.461 1.00 84.75 129 SER A C 1
ATOM 983 O O . SER A 1 129 ? -35.586 2.747 31.034 1.00 84.75 129 SER A O 1
ATOM 985 N N . ALA A 1 130 ? -34.702 4.318 29.705 1.00 83.31 130 ALA A N 1
ATOM 986 C CA . ALA A 1 130 ? -35.946 5.071 29.542 1.00 83.31 130 ALA A CA 1
ATOM 987 C C . ALA A 1 130 ? -37.052 4.281 28.812 1.00 83.31 130 ALA A C 1
ATOM 989 O O . ALA A 1 130 ? -38.236 4.525 29.042 1.00 83.31 130 ALA A O 1
ATOM 990 N N . LEU A 1 131 ? -36.674 3.345 27.938 1.00 82.81 131 LEU A N 1
ATOM 991 C CA . LEU A 1 131 ? -37.588 2.493 27.174 1.00 82.81 131 LEU A CA 1
ATOM 992 C C . LEU A 1 131 ? -37.836 1.118 27.826 1.00 82.81 131 LEU A C 1
ATOM 994 O O . LEU A 1 131 ? -38.536 0.288 27.240 1.00 82.81 131 LEU A O 1
ATOM 998 N N . ASP A 1 132 ? -37.299 0.852 29.023 1.00 81.62 132 ASP A N 1
ATOM 999 C CA . ASP A 1 132 ? -37.533 -0.405 29.738 1.00 81.62 132 ASP A CA 1
ATOM 1000 C C . ASP A 1 132 ? -38.895 -0.408 30.461 1.00 81.62 132 ASP A C 1
ATOM 1002 O O . ASP A 1 132 ? -39.037 -0.111 31.652 1.00 81.62 132 ASP A O 1
ATOM 1006 N N . PHE A 1 133 ? -39.934 -0.788 29.715 1.00 79.94 133 PHE A N 1
ATOM 1007 C CA . PHE A 1 133 ? -41.299 -0.964 30.221 1.00 79.94 133 PHE A CA 1
ATOM 1008 C C . PHE A 1 133 ? -41.515 -2.284 30.982 1.00 79.94 133 PHE A C 1
ATOM 1010 O O . PHE A 1 133 ? -42.644 -2.583 31.374 1.00 79.94 133 PHE A O 1
ATOM 1017 N N . SER A 1 134 ? -40.467 -3.076 31.241 1.00 70.56 134 SER A N 1
ATOM 1018 C CA . SER A 1 134 ? -40.564 -4.321 32.020 1.00 70.56 134 SER A CA 1
ATOM 1019 C C . SER A 1 134 ? -41.084 -4.079 33.448 1.00 70.56 134 SER A C 1
ATOM 1021 O O . SER A 1 134 ? -41.744 -4.932 34.041 1.00 70.56 134 SER A O 1
ATOM 1023 N N . SER A 1 135 ? -40.880 -2.870 33.987 1.00 64.75 135 SER A N 1
ATOM 1024 C CA . SER A 1 135 ? -41.464 -2.440 35.267 1.00 64.75 135 SER A CA 1
ATOM 1025 C C . SER A 1 135 ? -42.965 -2.102 35.207 1.00 64.75 135 SER A C 1
ATOM 1027 O O . SER A 1 135 ? -43.623 -2.104 36.246 1.00 64.75 135 SER A O 1
ATOM 1029 N N . LEU A 1 136 ? -43.511 -1.841 34.012 1.00 66.06 136 LEU A N 1
ATOM 1030 C CA . LEU A 1 136 ? -44.908 -1.456 33.759 1.00 66.06 136 LEU A CA 1
ATOM 1031 C C . LEU A 1 136 ? -45.817 -2.643 33.393 1.00 66.06 136 LEU A C 1
ATOM 1033 O O . LEU A 1 136 ? -47.035 -2.507 33.446 1.00 66.06 136 LEU A O 1
ATOM 1037 N N . LEU A 1 137 ? -45.247 -3.802 33.048 1.00 68.06 137 LEU A N 1
ATOM 1038 C CA . LEU A 1 137 ? -45.974 -5.026 32.667 1.00 68.06 137 LEU A CA 1
ATOM 1039 C C . LEU A 1 137 ? -46.143 -6.031 33.826 1.00 68.06 137 LEU A C 1
ATOM 1041 O O . LEU A 1 137 ? -46.215 -7.238 33.593 1.00 68.06 137 LEU A O 1
ATOM 1045 N N . LYS A 1 138 ? -46.187 -5.545 35.070 1.00 57.31 138 LYS A N 1
ATOM 1046 C CA . LYS A 1 138 ? -46.330 -6.375 36.274 1.00 57.31 138 LYS A CA 1
ATOM 1047 C C . LYS A 1 138 ? -47.774 -6.485 36.750 1.00 57.31 138 LYS A C 1
ATOM 1049 O O . LYS A 1 138 ? -48.480 -5.455 36.713 1.00 57.31 138 LYS A O 1
#

Organism: NCBI:txid1473216

Radius of gyration: 32.5 Å; chains: 1; bounding box: 71×44×77 Å

Sequence (138 aa):
MSDQEALEAEEQISERVAEEASQADEAPAADEDLEVVELELSDDDIVRYLEDDQGNRIGFVIMEDGEEAEYLYVEGDEDEDAGGEVADDGSLGITRDGVQQATDDMNAIFKDGVKMAAEFKGAFDDIKSALDFSSLLK